Protein AF-A0A804K3G2-F1 (afdb_monomer)

Secondary structure (DSSP, 8-state):
-PPPPHHHHHHHHHHHHTTT----TTS-HHHHHHHHHHHHHTT---HHHHHHHHHTT-HHHHHHHHHTT-------------------------

Solvent-accessible surface area (backbone atoms only — not comparable to full-atom values): 6278 Å² total; per-residue (Å²): 134,83,78,83,48,72,66,58,55,48,48,60,49,44,65,73,44,46,88,75,57,84,78,56,72,91,52,59,66,74,58,52,52,51,48,50,52,54,31,55,77,68,70,64,74,41,75,69,46,49,53,42,59,55,71,51,65,48,66,69,58,50,54,48,52,58,70,64,60,76,66,78,83,83,65,78,77,73,84,88,66,86,82,79,92,75,82,84,72,75,84,90,90,133

Nearest PDB structures (foldseek):
  2a3v-assembly1_D  TM=2.913E-01  e=2.057E+00  Vibrio cholerae O1 biovar El Tor str. N16961

Mean predicted aligned error: 13.3 Å

Structure (mmCIF, N/CA/C/O backbone):
data_AF-A0A804K3G2-F1
#
_entry.id   AF-A0A804K3G2-F1
#
loop_
_atom_site.group_PDB
_atom_site.id
_atom_site.type_symbol
_atom_site.label_atom_id
_atom_site.label_alt_id
_atom_site.label_comp_id
_atom_site.label_asym_id
_atom_site.label_entity_id
_atom_site.label_seq_id
_atom_site.pdbx_PDB_ins_code
_atom_site.Cartn_x
_atom_site.Cartn_y
_atom_site.Cartn_z
_atom_site.occupancy
_atom_site.B_iso_or_equiv
_atom_site.auth_seq_id
_atom_site.auth_comp_id
_atom_site.auth_asym_id
_atom_site.auth_atom_id
_atom_site.pdbx_PDB_model_num
ATOM 1 N N . MET A 1 1 ? 9.827 25.934 -6.590 1.00 64.25 1 MET A N 1
ATOM 2 C CA . MET A 1 1 ? 8.782 24.891 -6.608 1.00 64.25 1 MET A CA 1
ATOM 3 C C . MET A 1 1 ? 9.241 23.827 -7.588 1.00 64.25 1 MET A C 1
ATOM 5 O O . MET A 1 1 ? 9.214 24.085 -8.784 1.00 64.25 1 MET A O 1
ATOM 9 N N . GLN A 1 2 ? 9.787 22.710 -7.106 1.00 79.00 2 GLN A N 1
ATOM 10 C CA . GLN A 1 2 ? 10.155 21.607 -7.995 1.00 79.00 2 GLN A CA 1
ATOM 11 C C . GLN A 1 2 ? 8.861 20.932 -8.468 1.00 79.00 2 GLN A C 1
ATOM 13 O O . GLN A 1 2 ? 7.993 20.680 -7.628 1.00 79.00 2 GLN A O 1
ATOM 18 N N . PRO A 1 3 ? 8.681 20.698 -9.778 1.00 82.75 3 PRO A N 1
ATOM 19 C CA . PRO A 1 3 ? 7.481 20.043 -10.265 1.00 82.75 3 PRO A CA 1
ATOM 20 C C . PRO A 1 3 ? 7.392 18.620 -9.695 1.00 82.75 3 PRO A C 1
ATOM 22 O O . PRO A 1 3 ? 8.425 17.957 -9.537 1.00 82.75 3 PRO A O 1
ATOM 25 N N . PRO A 1 4 ? 6.179 18.142 -9.370 1.00 83.94 4 PRO A N 1
ATOM 26 C CA . PRO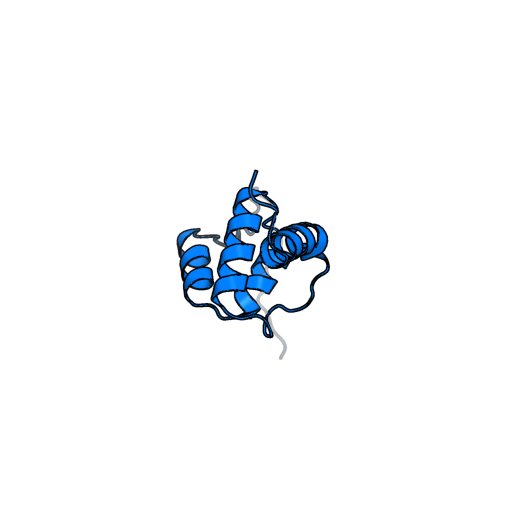 A 1 4 ? 5.994 16.779 -8.906 1.00 83.94 4 PRO A CA 1
ATOM 27 C C . PRO A 1 4 ? 6.416 15.803 -10.005 1.00 83.94 4 PRO A C 1
ATOM 29 O O . PRO A 1 4 ? 6.151 16.011 -11.191 1.00 83.94 4 PRO A O 1
ATOM 32 N N . THR A 1 5 ? 7.087 14.726 -9.610 1.00 91.81 5 THR A N 1
ATOM 33 C CA . THR A 1 5 ? 7.476 13.664 -10.537 1.00 91.81 5 THR A CA 1
ATOM 34 C C . THR A 1 5 ? 6.267 12.798 -10.885 1.00 91.81 5 THR A C 1
ATOM 36 O O . THR A 1 5 ? 5.322 12.676 -10.099 1.00 91.81 5 THR A O 1
ATOM 39 N N . LEU A 1 6 ? 6.310 12.138 -12.048 1.00 91.69 6 LEU A N 1
ATOM 40 C CA . LEU A 1 6 ? 5.282 11.170 -12.448 1.00 91.69 6 LEU A CA 1
ATOM 41 C C . LEU A 1 6 ? 5.101 10.076 -11.387 1.00 91.69 6 LEU A C 1
ATOM 43 O O . LEU A 1 6 ? 3.978 9.665 -11.112 1.00 91.69 6 LEU A O 1
ATOM 47 N N . LEU A 1 7 ? 6.200 9.653 -10.762 1.00 89.19 7 LEU A N 1
ATOM 48 C CA . LEU A 1 7 ? 6.203 8.682 -9.673 1.00 89.19 7 LEU A CA 1
ATOM 49 C C . LEU A 1 7 ? 5.355 9.185 -8.494 1.00 89.19 7 LEU A C 1
ATOM 51 O O . LEU A 1 7 ? 4.408 8.507 -8.101 1.00 89.19 7 LEU A O 1
ATOM 55 N N . SER A 1 8 ? 5.609 10.403 -8.000 1.00 88.75 8 SER A N 1
ATOM 56 C CA . SER A 1 8 ? 4.836 10.974 -6.887 1.00 88.75 8 SER A CA 1
ATOM 57 C C . SER A 1 8 ? 3.346 11.060 -7.223 1.00 88.75 8 SER A C 1
ATOM 59 O O . SER A 1 8 ? 2.512 10.629 -6.433 1.00 88.75 8 SER A O 1
ATOM 61 N N . LEU A 1 9 ? 3.002 11.539 -8.425 1.00 90.69 9 LEU A N 1
ATOM 62 C CA . LEU A 1 9 ? 1.609 11.614 -8.880 1.00 90.69 9 LEU A CA 1
ATOM 63 C C . LEU A 1 9 ? 0.956 10.231 -8.979 1.00 90.69 9 LEU A C 1
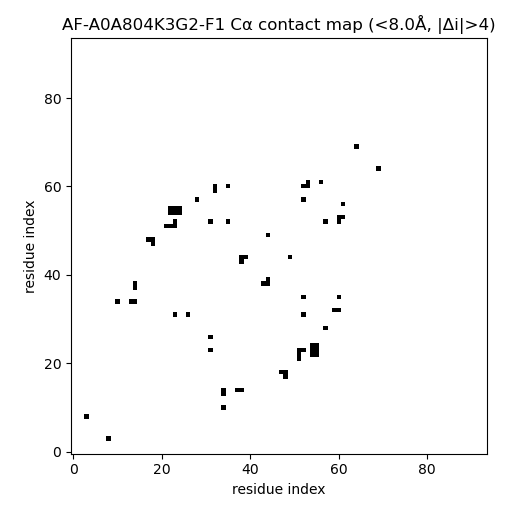ATOM 65 O O . LEU A 1 9 ? -0.224 10.075 -8.655 1.00 90.69 9 LEU A O 1
ATOM 69 N N . THR A 1 10 ? 1.722 9.228 -9.411 1.00 91.31 10 THR A N 1
ATOM 70 C CA . THR A 1 10 ? 1.267 7.838 -9.514 1.00 91.31 10 THR A CA 1
ATOM 71 C C . THR A 1 10 ? 0.984 7.267 -8.133 1.00 91.31 10 THR A C 1
ATOM 73 O O . THR A 1 10 ? -0.08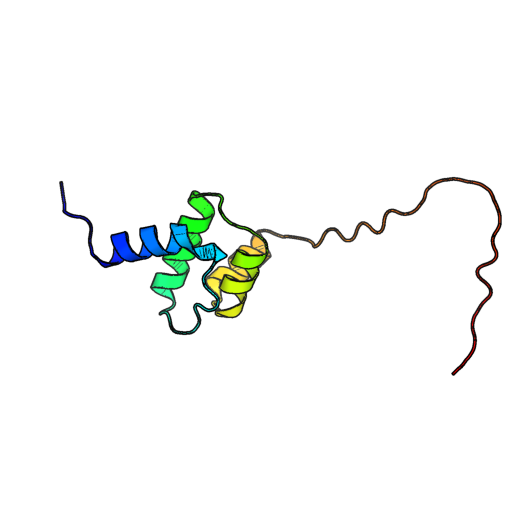8 6.705 -7.931 1.00 91.31 10 THR A O 1
ATOM 76 N N . ILE A 1 11 ? 1.874 7.474 -7.160 1.00 90.75 11 ILE A N 1
ATOM 77 C CA . ILE A 1 11 ? 1.667 7.030 -5.778 1.00 90.75 11 ILE A CA 1
ATOM 78 C C . ILE A 1 11 ? 0.460 7.730 -5.152 1.00 90.75 11 ILE A C 1
ATOM 80 O O . ILE A 1 11 ? -0.392 7.072 -4.558 1.00 90.75 11 ILE A O 1
ATOM 84 N N . ASP A 1 12 ? 0.332 9.045 -5.317 1.00 89.94 12 ASP A N 1
ATOM 85 C CA . ASP A 1 12 ? -0.797 9.795 -4.759 1.00 89.94 12 ASP A CA 1
ATOM 86 C C . ASP A 1 12 ? -2.130 9.409 -5.440 1.00 89.94 12 ASP A C 1
ATOM 88 O O . ASP A 1 12 ? -3.207 9.460 -4.836 1.00 89.94 12 ASP A O 1
ATOM 92 N N . SER A 1 13 ? -2.092 8.986 -6.707 1.00 90.69 13 SER A N 1
ATOM 93 C CA . SER A 1 13 ? -3.240 8.389 -7.400 1.00 90.69 13 SER A CA 1
ATOM 94 C C . SER A 1 13 ? -3.561 6.981 -6.888 1.00 90.69 13 SER A C 1
ATOM 96 O O . SER A 1 13 ? -4.720 6.691 -6.575 1.00 90.69 13 SER A O 1
ATOM 98 N N . ALA A 1 14 ? -2.547 6.128 -6.733 1.00 90.50 14 ALA A N 1
ATOM 99 C CA . ALA A 1 14 ? -2.686 4.772 -6.215 1.00 90.50 14 ALA A CA 1
ATOM 100 C C . ALA A 1 14 ? -3.245 4.782 -4.787 1.00 90.50 14 ALA A C 1
ATOM 102 O O . ALA A 1 14 ? -4.195 4.066 -4.499 1.00 90.50 14 ALA A O 1
ATOM 103 N N .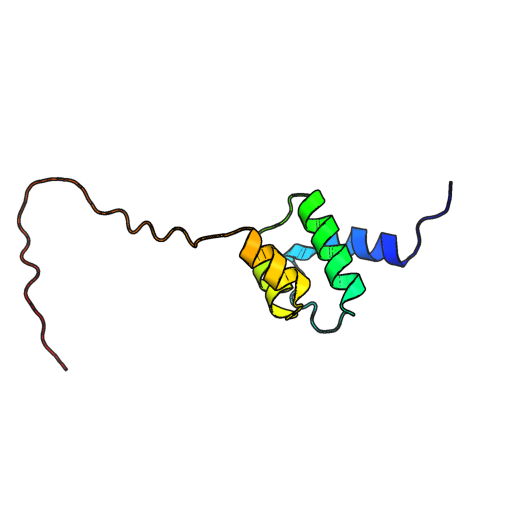 LEU A 1 15 ? -2.766 5.681 -3.923 1.00 90.31 15 LEU A N 1
ATOM 104 C CA . LEU A 1 15 ? -3.276 5.887 -2.566 1.00 90.31 15 LEU A CA 1
ATOM 105 C C . LEU A 1 15 ? -4.772 6.250 -2.534 1.00 90.31 15 LEU A C 1
ATOM 107 O O . LEU A 1 15 ? -5.498 5.879 -1.608 1.00 90.31 15 LEU A O 1
ATOM 111 N N . ARG A 1 16 ? -5.264 6.995 -3.532 1.00 89.31 16 ARG A N 1
ATOM 112 C CA . ARG A 1 16 ? -6.695 7.320 -3.644 1.00 89.31 16 ARG A CA 1
ATOM 113 C C . ARG A 1 16 ? -7.539 6.101 -4.006 1.00 89.31 16 ARG A C 1
ATOM 115 O O . ARG A 1 16 ? -8.660 6.004 -3.520 1.00 89.31 16 ARG A O 1
ATOM 122 N N . HIS A 1 17 ? -6.983 5.169 -4.775 1.00 89.50 17 HIS A N 1
ATOM 123 C CA . HIS A 1 17 ? -7.690 4.000 -5.300 1.00 89.50 17 HIS A CA 1
ATOM 124 C C . HIS A 1 17 ? -7.265 2.677 -4.652 1.00 89.50 17 HIS A C 1
ATOM 126 O O . HIS A 1 17 ? -7.722 1.624 -5.083 1.00 89.50 17 HIS A O 1
ATOM 132 N N . ILE A 1 18 ? -6.446 2.710 -3.596 1.00 86.69 18 ILE A N 1
ATOM 133 C CA . ILE A 1 18 ? -5.814 1.528 -2.988 1.00 86.69 18 ILE A CA 1
ATOM 134 C C . ILE A 1 18 ? -6.821 0.454 -2.555 1.00 86.69 18 ILE A C 1
ATOM 136 O O . ILE A 1 18 ? -6.546 -0.734 -2.658 1.00 86.69 18 ILE A O 1
ATOM 140 N N . ALA A 1 19 ? -8.030 0.854 -2.150 1.00 84.62 19 ALA A N 1
ATOM 141 C CA . ALA A 1 19 ? -9.105 -0.067 -1.778 1.00 84.62 19 ALA A CA 1
ATOM 142 C C . ALA A 1 19 ? -9.680 -0.870 -2.965 1.00 84.62 19 ALA A C 1
ATOM 144 O O . ALA A 1 19 ? -10.315 -1.907 -2.754 1.00 84.62 19 ALA A O 1
ATOM 145 N N . HIS A 1 20 ? -9.483 -0.394 -4.197 1.00 87.31 20 HIS A N 1
ATOM 146 C CA . HIS A 1 20 ? -9.932 -1.031 -5.438 1.00 87.31 20 HIS A CA 1
ATOM 147 C C . HIS A 1 20 ? -8.825 -1.812 -6.149 1.00 87.31 20 HIS A C 1
ATOM 149 O O . HIS A 1 20 ? -9.128 -2.584 -7.056 1.00 87.31 20 HIS A O 1
ATOM 155 N N . ILE A 1 21 ? -7.566 -1.636 -5.746 1.00 86.12 21 ILE A N 1
ATOM 156 C CA . ILE A 1 21 ? -6.453 -2.408 -6.295 1.00 86.12 21 ILE A CA 1
ATOM 157 C C . ILE A 1 21 ? -6.574 -3.851 -5.791 1.00 86.12 21 ILE A C 1
ATOM 159 O O . ILE A 1 21 ? -6.920 -4.084 -4.632 1.00 86.12 21 ILE A O 1
ATOM 163 N N . ALA A 1 22 ? -6.362 -4.815 -6.686 1.00 83.31 22 ALA A N 1
ATOM 164 C CA . ALA A 1 22 ? -6.472 -6.239 -6.374 1.00 83.31 22 ALA A CA 1
ATOM 165 C C . ALA A 1 22 ? -5.118 -6.867 -6.019 1.00 83.31 22 ALA A C 1
ATOM 167 O O . ALA A 1 22 ? -5.072 -7.747 -5.165 1.00 83.31 22 ALA A O 1
ATOM 168 N N . ASP A 1 23 ? -4.037 -6.403 -6.650 1.00 84.44 23 ASP A N 1
ATOM 169 C CA . ASP A 1 23 ? -2.703 -6.977 -6.498 1.00 84.44 23 ASP A CA 1
ATOM 170 C C . ASP A 1 23 ? -1.609 -5.906 -6.668 1.00 84.44 23 ASP A C 1
ATOM 172 O O . ASP A 1 23 ? -1.763 -4.964 -7.450 1.00 84.44 23 ASP A O 1
ATOM 176 N N . LEU A 1 24 ? -0.516 -6.058 -5.917 1.00 84.69 24 LEU A N 1
ATOM 177 C CA . LEU A 1 24 ? 0.706 -5.249 -5.985 1.00 84.69 24 LEU A CA 1
ATOM 178 C C . LEU A 1 24 ? 1.957 -6.104 -6.269 1.00 84.69 24 LEU A C 1
ATOM 180 O O . LEU A 1 24 ? 3.059 -5.566 -6.260 1.00 84.69 24 LEU A O 1
ATOM 184 N N . SER A 1 25 ? 1.813 -7.408 -6.529 1.00 82.44 25 SER A N 1
ATOM 185 C CA . SER A 1 25 ? 2.923 -8.346 -6.767 1.00 82.44 25 SER A CA 1
ATOM 186 C C . SER A 1 25 ? 3.848 -7.945 -7.926 1.00 82.44 25 SER A C 1
ATOM 188 O O . SER A 1 25 ? 5.043 -8.224 -7.898 1.00 82.44 25 SER A O 1
ATOM 190 N N . ALA A 1 26 ? 3.314 -7.254 -8.936 1.00 84.31 26 ALA A N 1
ATOM 191 C CA . ALA A 1 26 ? 4.062 -6.803 -10.110 1.00 84.31 26 ALA A CA 1
ATOM 192 C C . ALA A 1 26 ? 4.881 -5.517 -9.878 1.00 84.31 26 ALA A C 1
ATOM 194 O O . ALA A 1 26 ? 5.565 -5.049 -10.791 1.00 84.31 26 ALA A O 1
ATOM 195 N N . ILE A 1 27 ? 4.774 -4.902 -8.696 1.00 86.81 27 ILE A N 1
ATOM 196 C CA . ILE A 1 27 ? 5.407 -3.620 -8.384 1.00 86.81 27 ILE A CA 1
ATOM 197 C C . ILE A 1 27 ? 6.724 -3.864 -7.631 1.00 86.81 27 ILE A C 1
ATOM 199 O O . ILE A 1 27 ? 6.751 -4.668 -6.704 1.00 86.81 27 ILE A O 1
ATOM 203 N N . PRO A 1 28 ? 7.810 -3.143 -7.969 1.00 89.25 28 PRO A N 1
ATOM 204 C CA . PRO A 1 28 ? 9.068 -3.222 -7.234 1.00 89.25 28 PRO A CA 1
ATOM 205 C C . PRO A 1 28 ? 8.926 -2.881 -5.745 1.00 89.25 28 PRO A C 1
ATOM 207 O O . PRO A 1 28 ? 8.290 -1.883 -5.389 1.00 89.25 28 PRO A O 1
ATOM 210 N N . ASP A 1 29 ? 9.629 -3.635 -4.899 1.00 87.19 29 ASP A N 1
ATOM 211 C CA . ASP A 1 29 ? 9.617 -3.494 -3.437 1.00 87.19 29 ASP A CA 1
ATOM 212 C C . ASP A 1 29 ? 9.762 -2.054 -2.916 1.00 87.19 29 ASP A C 1
ATOM 214 O O . ASP A 1 29 ? 8.962 -1.655 -2.065 1.00 87.19 29 ASP A O 1
ATOM 218 N N . PRO A 1 30 ? 10.694 -1.215 -3.426 1.00 88.25 30 PRO A N 1
ATOM 219 C CA . PRO A 1 30 ? 10.861 0.141 -2.903 1.00 88.25 30 PRO A CA 1
ATOM 220 C C . PRO A 1 30 ? 9.610 1.012 -3.081 1.00 88.25 30 PRO A C 1
ATOM 222 O O . PRO A 1 30 ? 9.299 1.843 -2.230 1.00 88.25 30 PRO A O 1
ATOM 225 N N . ILE A 1 31 ? 8.869 0.804 -4.174 1.00 89.62 31 ILE A N 1
ATOM 226 C CA . ILE A 1 31 ? 7.652 1.562 -4.487 1.00 89.62 31 ILE A CA 1
ATOM 227 C C . ILE A 1 31 ? 6.492 1.072 -3.616 1.00 89.62 31 ILE A C 1
ATOM 229 O O . ILE A 1 31 ? 5.695 1.880 -3.134 1.00 89.62 31 ILE A O 1
ATOM 233 N N . VAL A 1 32 ? 6.403 -0.240 -3.380 1.00 90.88 32 VAL A N 1
ATOM 234 C CA . VAL A 1 32 ? 5.396 -0.823 -2.482 1.00 90.88 32 VAL A CA 1
ATOM 235 C C . VAL A 1 32 ? 5.593 -0.308 -1.058 1.00 90.88 32 VAL A C 1
ATOM 237 O O . VAL A 1 32 ? 4.621 0.087 -0.411 1.00 90.88 32 VAL A O 1
ATOM 240 N N . LEU A 1 33 ? 6.842 -0.238 -0.594 1.00 90.44 33 LEU A N 1
ATOM 241 C CA . LEU A 1 33 ? 7.183 0.291 0.723 1.00 90.44 33 LEU A CA 1
ATOM 242 C C . LEU A 1 33 ? 6.794 1.771 0.861 1.00 90.44 33 LEU A C 1
ATOM 244 O O . LEU A 1 33 ? 6.168 2.162 1.848 1.00 90.44 33 LEU A O 1
ATOM 248 N N . GLU A 1 34 ? 7.098 2.593 -0.147 1.00 91.25 34 GLU A N 1
ATOM 249 C CA . GLU A 1 34 ? 6.718 4.010 -0.158 1.00 91.25 34 GLU A CA 1
ATOM 250 C C . GLU A 1 34 ? 5.190 4.193 -0.129 1.00 91.25 34 GLU A C 1
ATOM 252 O O . GLU A 1 34 ? 4.656 5.001 0.641 1.00 91.25 34 GLU A O 1
ATOM 257 N N . LEU A 1 35 ? 4.466 3.400 -0.924 1.00 90.44 35 LEU A N 1
ATOM 258 C CA . LEU A 1 35 ? 3.006 3.403 -0.954 1.00 90.44 35 LEU A CA 1
ATOM 259 C C . LEU A 1 35 ? 2.413 2.969 0.394 1.00 90.44 35 LEU A C 1
ATOM 261 O O . LEU A 1 35 ? 1.437 3.569 0.855 1.00 90.44 35 LEU A O 1
ATOM 265 N N . PHE A 1 36 ? 3.006 1.970 1.050 1.00 89.88 36 PHE A N 1
ATOM 266 C CA . PHE A 1 36 ? 2.608 1.522 2.382 1.00 89.88 36 PHE A CA 1
ATOM 267 C C . PHE A 1 36 ? 2.761 2.646 3.415 1.00 89.88 36 PHE A C 1
ATOM 269 O O . PHE A 1 36 ? 1.803 2.971 4.118 1.00 89.88 36 PHE A O 1
ATOM 276 N N . TRP A 1 37 ? 3.912 3.324 3.442 1.00 89.44 37 TRP A N 1
ATOM 277 C CA . TRP A 1 37 ? 4.156 4.455 4.346 1.00 89.44 37 TRP A CA 1
ATOM 278 C C . TRP A 1 37 ? 3.153 5.591 4.151 1.00 89.44 37 TRP A C 1
ATOM 280 O O . TRP A 1 37 ? 2.560 6.077 5.116 1.00 89.44 37 TRP A O 1
ATOM 290 N N . LYS A 1 38 ? 2.904 5.992 2.900 1.00 90.69 38 LYS A N 1
ATOM 291 C CA . LYS A 1 38 ? 1.900 7.020 2.589 1.00 90.69 38 LYS A CA 1
ATOM 292 C C . LYS A 1 38 ? 0.483 6.576 2.949 1.00 90.69 38 LYS A C 1
ATOM 294 O O . LYS A 1 38 ? -0.323 7.398 3.379 1.00 90.69 38 LYS A O 1
ATOM 299 N N . THR A 1 39 ? 0.181 5.285 2.837 1.00 90.00 39 THR A N 1
ATOM 300 C CA . THR A 1 39 ? -1.111 4.722 3.256 1.00 90.00 39 THR A CA 1
ATOM 301 C C . THR A 1 39 ? -1.308 4.802 4.767 1.00 90.00 39 THR A C 1
ATOM 303 O O . THR A 1 39 ? -2.395 5.173 5.218 1.00 90.00 39 THR A O 1
ATOM 306 N N . LEU A 1 40 ? -0.258 4.523 5.546 1.00 88.50 40 LEU A N 1
ATOM 307 C CA . LEU A 1 40 ? -0.261 4.696 6.999 1.00 88.50 40 LEU A CA 1
ATOM 308 C C . LEU A 1 40 ? -0.445 6.164 7.391 1.00 88.50 40 LEU A C 1
ATOM 310 O O . LEU A 1 40 ? -1.313 6.471 8.203 1.00 88.50 40 LEU A O 1
ATOM 314 N N . GLN A 1 41 ? 0.320 7.073 6.778 1.00 87.88 41 GLN A N 1
ATOM 315 C CA . GLN A 1 41 ? 0.219 8.515 7.037 1.00 87.88 41 GLN A CA 1
ATOM 316 C C . GLN A 1 41 ? -1.167 9.074 6.700 1.00 87.88 41 GLN A C 1
ATOM 318 O O . GLN A 1 41 ? -1.668 9.951 7.397 1.00 87.88 41 GLN A O 1
ATOM 323 N N . ALA A 1 42 ? -1.809 8.545 5.657 1.00 88.44 42 ALA A N 1
ATOM 324 C CA . ALA A 1 42 ? -3.162 8.925 5.273 1.00 88.44 42 ALA A CA 1
ATOM 325 C C . ALA A 1 42 ? -4.260 8.304 6.158 1.00 88.44 42 ALA A C 1
ATOM 327 O O . ALA A 1 42 ? -5.435 8.599 5.942 1.00 88.44 42 ALA A O 1
ATOM 328 N N . GLY A 1 43 ? -3.918 7.414 7.099 1.00 85.06 43 GLY A N 1
ATOM 329 C CA . GLY A 1 43 ? -4.888 6.723 7.955 1.00 85.06 43 GLY A CA 1
ATOM 330 C C . GLY A 1 43 ? -5.821 5.774 7.194 1.00 85.06 43 GLY A C 1
ATOM 331 O O . GLY A 1 43 ? -6.900 5.450 7.679 1.00 85.06 43 GLY A O 1
ATOM 332 N N . LYS A 1 44 ? -5.432 5.328 5.990 1.00 82.31 44 LYS A N 1
ATOM 333 C CA . LYS A 1 44 ? -6.252 4.469 5.111 1.00 82.31 44 LYS A CA 1
ATOM 334 C C . LYS A 1 44 ? -5.943 2.977 5.254 1.00 82.31 44 LYS A C 1
ATOM 336 O O . LYS A 1 44 ? -6.306 2.179 4.386 1.00 82.31 44 LYS A O 1
ATOM 341 N N . LEU A 1 45 ? -5.269 2.588 6.336 1.00 83.81 45 LEU A N 1
ATOM 342 C CA . LEU A 1 45 ? -4.951 1.192 6.606 1.00 83.81 45 LEU A CA 1
ATOM 343 C C . LEU A 1 45 ? -6.216 0.446 7.054 1.00 83.81 45 LEU A C 1
ATOM 345 O O . LEU A 1 45 ? -6.578 0.437 8.226 1.00 83.81 45 LEU A O 1
ATOM 349 N N . THR A 1 46 ? -6.899 -0.172 6.094 1.00 85.38 46 THR A N 1
ATOM 350 C CA . THR A 1 46 ? -8.024 -1.088 6.337 1.00 85.38 46 THR A CA 1
ATOM 351 C C . THR A 1 46 ? -7.543 -2.536 6.289 1.00 85.38 46 THR A C 1
ATOM 353 O O . THR A 1 46 ? -6.494 -2.819 5.712 1.00 85.38 46 THR A O 1
ATOM 356 N N . GLU A 1 47 ? -8.318 -3.481 6.829 1.00 82.31 47 GLU A N 1
ATOM 357 C CA . GLU A 1 47 ? -7.961 -4.910 6.803 1.00 82.31 47 GLU A CA 1
ATOM 358 C C . GLU A 1 47 ? -7.732 -5.432 5.372 1.00 82.31 47 GLU A C 1
ATOM 360 O O . GLU A 1 47 ? -6.797 -6.191 5.124 1.00 82.31 47 GLU A O 1
ATOM 365 N N . LYS A 1 48 ? -8.544 -4.983 4.404 1.00 86.06 48 LYS A N 1
ATOM 366 C CA . LYS A 1 48 ? -8.380 -5.348 2.989 1.00 86.06 48 LYS A CA 1
ATOM 367 C C . LYS A 1 48 ? -7.037 -4.868 2.437 1.00 86.06 48 LYS A C 1
ATOM 369 O O . LYS A 1 48 ? -6.329 -5.630 1.788 1.00 86.06 48 LYS A O 1
ATOM 374 N N . VAL A 1 49 ? -6.697 -3.609 2.705 1.00 86.25 49 VAL A N 1
ATOM 375 C CA . VAL A 1 49 ? -5.450 -2.991 2.239 1.00 86.25 49 VAL A CA 1
ATOM 376 C C . VAL A 1 49 ? -4.242 -3.640 2.916 1.00 86.25 49 VAL A C 1
ATOM 378 O O . VAL A 1 49 ? -3.246 -3.915 2.258 1.00 86.25 49 VAL A O 1
ATOM 381 N N . LEU A 1 50 ? -4.354 -3.975 4.203 1.00 86.19 50 LEU A N 1
ATOM 382 C CA . LEU A 1 50 ? -3.332 -4.718 4.934 1.00 86.19 50 LEU A CA 1
ATOM 383 C C . LEU A 1 50 ? -3.065 -6.091 4.302 1.00 86.19 50 LEU A C 1
ATOM 385 O O . LEU A 1 50 ? -1.914 -6.417 4.030 1.00 86.19 50 LEU A O 1
ATOM 389 N N . LYS A 1 51 ? -4.118 -6.869 4.014 1.00 85.56 51 LYS A N 1
ATOM 390 C CA . LYS A 1 51 ? -3.989 -8.173 3.337 1.00 85.56 51 LYS A CA 1
ATOM 391 C C . LYS A 1 51 ? -3.311 -8.045 1.975 1.00 85.56 51 LYS A C 1
ATOM 393 O O . LYS A 1 51 ? -2.483 -8.880 1.635 1.00 85.56 51 LYS A O 1
ATOM 398 N N . LEU A 1 52 ? -3.633 -6.990 1.231 1.00 88.31 52 LEU A N 1
ATOM 399 C CA . LEU A 1 52 ? -3.034 -6.701 -0.069 1.00 88.31 52 LEU A CA 1
ATOM 400 C C . LEU A 1 52 ? -1.530 -6.399 0.035 1.00 88.31 52 LEU A C 1
ATOM 402 O O . LEU A 1 52 ? -0.760 -6.940 -0.747 1.00 88.31 52 LEU A O 1
ATOM 406 N N . PHE A 1 53 ? -1.089 -5.629 1.034 1.00 87.12 5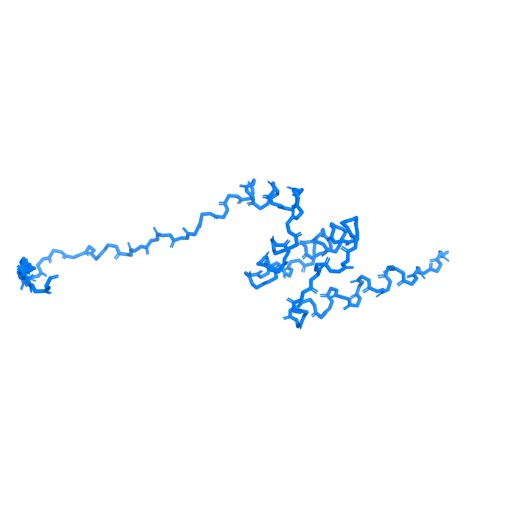3 PHE A N 1
ATOM 407 C CA . PHE A 1 53 ? 0.343 -5.398 1.271 1.00 87.12 53 PHE A CA 1
ATOM 408 C C . PHE A 1 53 ? 1.078 -6.638 1.801 1.00 87.12 53 PHE A C 1
ATOM 410 O O . PHE A 1 53 ? 2.236 -6.862 1.458 1.00 87.12 53 PHE A O 1
ATOM 417 N N . MET A 1 54 ? 0.417 -7.471 2.609 1.00 84.81 54 MET A N 1
ATOM 418 C CA . MET A 1 54 ? 0.990 -8.744 3.063 1.00 84.81 54 MET A CA 1
ATOM 419 C C . MET A 1 54 ? 1.135 -9.754 1.918 1.00 84.81 54 MET A C 1
ATOM 421 O O . MET A 1 54 ? 2.087 -10.530 1.917 1.00 84.81 54 MET A O 1
ATOM 425 N N . ALA A 1 55 ? 0.228 -9.728 0.936 1.00 86.31 55 ALA A N 1
ATOM 426 C CA . ALA A 1 55 ? 0.278 -10.601 -0.236 1.00 86.31 55 ALA A CA 1
ATOM 427 C C . ALA A 1 55 ? 1.507 -10.346 -1.123 1.00 86.31 55 ALA A C 1
ATOM 429 O O . ALA A 1 55 ? 1.947 -11.259 -1.815 1.00 86.31 55 ALA A O 1
ATOM 430 N N . THR A 1 56 ? 2.099 -9.147 -1.068 1.00 85.62 56 THR A N 1
ATOM 431 C CA . THR A 1 56 ? 3.358 -8.847 -1.764 1.00 85.62 56 THR A CA 1
ATOM 432 C C . THR A 1 56 ? 4.546 -9.635 -1.198 1.00 85.62 56 THR A C 1
ATOM 434 O O . THR A 1 56 ? 5.529 -9.828 -1.899 1.00 85.62 56 THR A O 1
ATOM 437 N N . GLY A 1 57 ? 4.475 -10.116 0.051 1.00 82.19 57 GLY A N 1
ATOM 438 C CA . GLY A 1 57 ? 5.559 -10.894 0.665 1.00 82.19 57 GLY A CA 1
ATOM 439 C C . GLY A 1 57 ? 6.794 -10.070 1.041 1.00 82.19 57 GLY A C 1
ATOM 440 O O . GLY A 1 57 ? 7.865 -10.626 1.252 1.00 82.19 57 GLY A O 1
ATOM 441 N N . ASN A 1 58 ? 6.661 -8.746 1.126 1.00 85.44 58 ASN A N 1
ATOM 442 C CA . ASN A 1 58 ? 7.767 -7.867 1.478 1.00 85.44 58 ASN A CA 1
ATOM 443 C C . ASN A 1 58 ? 8.098 -7.969 2.983 1.00 85.44 58 ASN A C 1
ATOM 445 O O . ASN A 1 58 ? 7.256 -7.674 3.838 1.00 85.44 58 ASN A O 1
ATOM 449 N N . GLU A 1 59 ? 9.332 -8.362 3.301 1.00 85.06 59 GLU A N 1
ATOM 450 C CA . GLU A 1 59 ? 9.807 -8.619 4.670 1.00 85.06 59 GLU A CA 1
ATOM 451 C C . GLU A 1 59 ? 9.674 -7.403 5.602 1.00 85.06 59 GLU A C 1
ATOM 453 O O . GLU A 1 59 ? 9.318 -7.553 6.776 1.00 85.06 59 GLU A O 1
ATOM 458 N N . ASP A 1 60 ? 9.897 -6.183 5.101 1.00 84.88 60 ASP A N 1
ATOM 459 C CA . ASP A 1 60 ? 9.803 -4.959 5.906 1.00 84.88 60 ASP A CA 1
ATOM 460 C C . ASP A 1 60 ? 8.361 -4.682 6.333 1.00 84.88 60 ASP A C 1
ATOM 462 O O . ASP A 1 60 ? 8.093 -4.344 7.493 1.00 84.88 60 ASP A O 1
ATOM 466 N N . ILE A 1 61 ? 7.419 -4.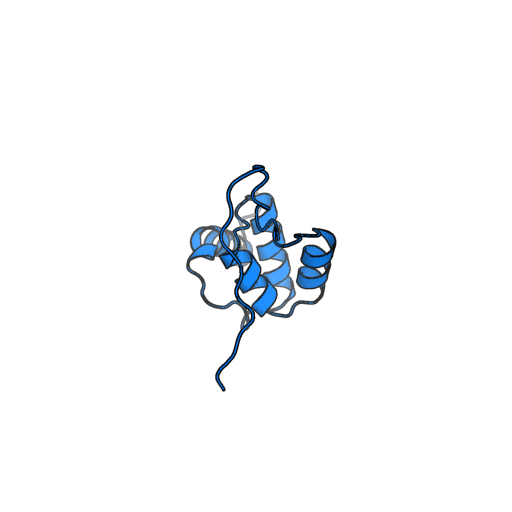881 5.407 1.00 85.00 61 ILE A N 1
ATOM 467 C CA . ILE A 1 61 ? 5.983 -4.750 5.660 1.00 85.00 61 ILE A CA 1
ATOM 468 C C . ILE A 1 61 ? 5.540 -5.809 6.670 1.00 85.00 61 ILE A C 1
ATOM 470 O O . ILE A 1 61 ? 4.917 -5.467 7.675 1.00 85.00 61 ILE A O 1
ATOM 474 N N . LEU A 1 62 ? 5.901 -7.078 6.464 1.00 84.19 62 LEU A N 1
ATOM 475 C CA . LEU A 1 62 ? 5.553 -8.168 7.383 1.00 84.19 62 LEU A CA 1
ATOM 476 C C . LEU A 1 62 ? 6.107 -7.920 8.794 1.00 84.19 62 LEU A C 1
ATOM 478 O O . LEU A 1 62 ? 5.379 -8.036 9.783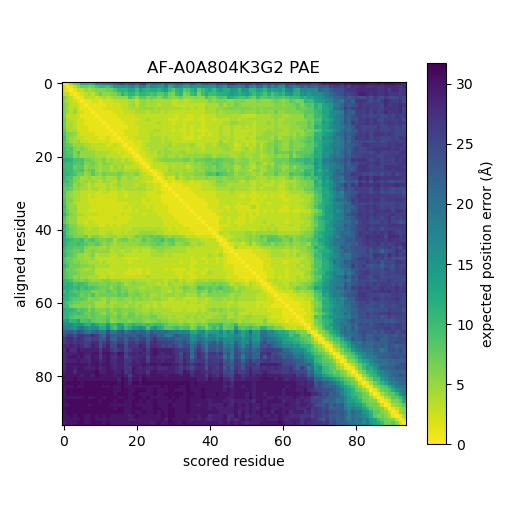 1.00 84.19 62 LEU A O 1
ATOM 482 N N . SER A 1 63 ? 7.362 -7.479 8.889 1.00 83.88 63 SER A N 1
ATOM 483 C CA . SER A 1 63 ? 8.014 -7.106 10.147 1.00 83.88 63 SER A CA 1
ATOM 484 C C . SER A 1 63 ? 7.323 -5.929 10.838 1.00 83.88 63 SER A C 1
ATOM 486 O O . SER A 1 63 ? 7.251 -5.866 12.068 1.00 83.88 63 SER A O 1
ATOM 488 N N . PHE A 1 64 ? 6.826 -4.957 10.071 1.00 81.62 64 PHE A N 1
ATOM 489 C CA . PHE A 1 64 ? 6.093 -3.811 10.604 1.00 81.62 64 PHE A CA 1
ATOM 490 C C . PHE A 1 64 ? 4.711 -4.214 11.126 1.00 81.62 64 PHE A C 1
ATOM 492 O O . PHE A 1 64 ? 4.340 -3.841 12.237 1.00 81.62 64 PHE A O 1
ATOM 499 N N . VAL A 1 65 ? 3.979 -5.041 10.378 1.00 80.06 65 VAL A N 1
ATOM 500 C CA . VAL A 1 65 ? 2.676 -5.581 10.792 1.00 80.06 65 VAL A CA 1
ATOM 501 C C . VAL A 1 65 ? 2.809 -6.448 12.043 1.00 80.06 65 VAL A C 1
ATOM 503 O O . VAL A 1 65 ? 2.009 -6.318 12.970 1.00 80.06 65 VAL A O 1
ATOM 506 N N . HIS A 1 66 ? 3.854 -7.276 12.117 1.00 77.31 66 HIS A N 1
ATOM 507 C CA . HIS A 1 66 ? 4.147 -8.080 13.301 1.00 77.31 66 HIS A CA 1
ATOM 508 C C . HIS A 1 66 ? 4.446 -7.201 14.527 1.00 77.31 66 HIS A C 1
ATOM 510 O O . HIS A 1 66 ? 3.896 -7.431 15.603 1.00 77.31 66 HIS A O 1
ATOM 516 N N . ARG A 1 67 ? 5.245 -6.135 14.356 1.00 75.00 67 ARG A N 1
ATOM 517 C CA . ARG A 1 67 ? 5.533 -5.146 15.413 1.00 75.00 67 ARG A CA 1
ATOM 518 C C . ARG A 1 67 ? 4.303 -4.370 15.870 1.00 75.00 67 ARG A C 1
ATOM 520 O O . ARG A 1 67 ? 4.191 -4.064 17.054 1.00 75.00 67 ARG A O 1
ATOM 527 N N . LEU A 1 68 ? 3.373 -4.084 14.962 1.00 69.44 68 LEU A N 1
ATOM 528 C CA . LEU A 1 68 ? 2.094 -3.459 15.299 1.00 69.44 68 LEU A CA 1
ATOM 529 C C . LEU A 1 68 ? 1.174 -4.373 16.123 1.00 69.44 68 LEU A C 1
ATOM 531 O O . LEU A 1 68 ? 0.163 -3.891 16.628 1.00 69.44 68 LEU A O 1
ATOM 535 N N . ASN A 1 69 ? 1.532 -5.653 16.309 1.00 56.94 69 ASN A N 1
ATOM 536 C CA . ASN A 1 69 ? 0.899 -6.586 17.242 1.00 56.94 69 ASN A CA 1
ATOM 537 C C . ASN A 1 69 ? -0.634 -6.577 17.140 1.00 56.94 69 ASN A C 1
ATOM 539 O O . ASN A 1 69 ? -1.334 -6.553 18.157 1.00 56.94 69 ASN A O 1
ATOM 543 N N . ILE A 1 70 ? -1.162 -6.576 15.908 1.00 57.03 70 ILE A N 1
ATOM 544 C CA . ILE A 1 70 ? -2.594 -6.752 15.664 1.00 57.03 70 ILE A CA 1
ATOM 545 C C . ILE A 1 70 ? -2.920 -8.196 16.041 1.00 57.03 70 ILE A C 1
ATOM 547 O O . ILE A 1 70 ? -2.884 -9.111 15.220 1.00 57.03 70 ILE A O 1
ATOM 551 N N . LYS A 1 71 ? -3.201 -8.410 17.325 1.00 52.03 71 LYS A N 1
ATOM 552 C CA . LYS A 1 71 ? -3.844 -9.627 17.792 1.00 52.03 71 LYS A CA 1
ATOM 553 C C . LYS A 1 71 ? -5.242 -9.607 17.175 1.00 52.03 71 LYS A C 1
ATOM 555 O O . LYS A 1 71 ? -5.979 -8.663 17.465 1.00 52.03 71 LYS A O 1
ATOM 560 N N . PRO A 1 72 ? -5.634 -10.581 16.332 1.00 50.00 72 PRO A N 1
ATOM 561 C CA . PRO A 1 72 ? -7.044 -10.748 16.024 1.00 50.00 72 PRO A CA 1
ATOM 562 C C . PRO A 1 72 ? -7.762 -10.821 17.366 1.00 50.00 72 PRO A C 1
ATOM 564 O O . PRO A 1 72 ? -7.341 -11.576 18.247 1.00 50.00 72 PRO A O 1
ATOM 567 N N . THR A 1 73 ? -8.765 -9.971 17.562 1.00 43.44 73 THR A N 1
ATOM 568 C CA . THR A 1 73 ? -9.546 -9.940 18.793 1.00 43.44 73 THR A CA 1
ATOM 569 C C . THR A 1 73 ? -10.320 -11.253 18.889 1.00 43.44 73 THR A C 1
ATOM 571 O O . THR A 1 73 ? -11.490 -11.342 18.538 1.00 43.44 73 THR A O 1
ATOM 574 N N . LEU A 1 74 ? -9.655 -12.310 19.350 1.00 51.38 74 LEU A N 1
ATOM 575 C CA . LEU A 1 74 ? -10.271 -13.506 19.893 1.00 51.38 74 LEU A CA 1
ATOM 576 C C . LEU A 1 74 ? -10.834 -13.114 21.256 1.00 51.38 74 LEU A C 1
ATOM 578 O O . LEU A 1 74 ? -10.320 -13.488 22.303 1.00 51.38 74 LEU A O 1
ATOM 582 N N . THR A 1 75 ? -11.901 -12.328 21.244 1.00 52.12 75 THR A N 1
ATOM 583 C CA . THR A 1 75 ? -12.868 -12.372 22.330 1.00 52.12 75 THR A CA 1
ATOM 584 C C . THR A 1 75 ? -14.072 -13.140 21.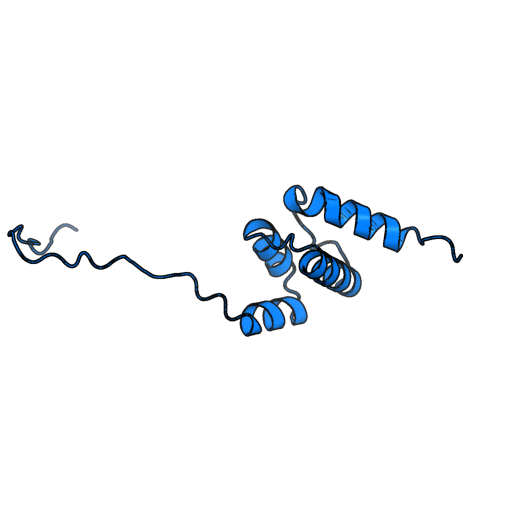806 1.00 52.12 75 THR A C 1
ATOM 586 O O . THR A 1 75 ? -15.038 -12.516 21.362 1.00 52.12 75 THR A O 1
ATOM 589 N N . PRO A 1 76 ? -14.069 -14.489 21.839 1.00 51.66 76 PRO A N 1
ATOM 590 C CA . PRO A 1 76 ? -15.328 -15.163 22.081 1.00 51.66 76 PRO A CA 1
ATOM 591 C C . PRO A 1 76 ? -15.815 -14.615 23.421 1.00 51.66 76 PRO A C 1
ATOM 593 O O . PRO A 1 76 ? -15.191 -14.812 24.464 1.00 51.66 76 PRO A O 1
ATOM 596 N N . VAL A 1 77 ? -16.862 -13.799 23.363 1.00 56.47 77 VAL A N 1
ATOM 597 C CA . VAL A 1 77 ? -17.505 -13.247 24.548 1.00 56.47 77 VAL A CA 1
ATOM 598 C C . VAL A 1 77 ? -17.982 -14.449 25.354 1.00 56.47 77 VAL A C 1
ATOM 600 O O . VAL A 1 77 ? -18.891 -15.157 24.929 1.00 56.47 77 VAL A O 1
ATOM 603 N N . LEU A 1 78 ? -17.316 -14.737 26.471 1.00 59.28 78 LEU A N 1
ATOM 604 C CA . LEU A 1 78 ? -17.769 -15.751 27.412 1.00 59.28 78 LEU A CA 1
ATOM 605 C C . LEU A 1 78 ? -19.083 -15.220 28.006 1.00 59.28 78 LEU A C 1
ATOM 607 O O . LEU A 1 78 ? -19.046 -14.162 28.641 1.00 59.28 78 LEU A O 1
ATOM 611 N N . PRO A 1 79 ? -20.243 -15.874 27.809 1.00 49.22 79 PRO A N 1
ATOM 612 C CA . PRO A 1 79 ? -21.468 -15.413 28.439 1.00 49.22 79 PRO A CA 1
ATOM 613 C C . PRO A 1 79 ? -21.348 -15.631 29.949 1.00 49.22 79 PRO A C 1
ATOM 615 O O . PRO A 1 79 ? -21.553 -16.727 30.466 1.00 49.22 79 PRO A O 1
ATOM 618 N N . THR A 1 80 ? -21.005 -14.574 30.682 1.00 58.81 80 THR A N 1
ATOM 619 C CA . THR A 1 80 ? -21.192 -14.531 32.128 1.00 58.81 80 THR A CA 1
ATOM 620 C C . THR A 1 80 ? -22.658 -14.228 32.402 1.00 58.81 80 THR A C 1
ATOM 622 O O . THR A 1 80 ? -23.060 -13.072 32.485 1.00 58.81 80 THR A O 1
ATOM 625 N N . SER A 1 81 ? -23.467 -15.264 32.572 1.00 54.47 81 SER A N 1
ATOM 626 C CA . SER A 1 81 ? -24.601 -15.167 33.483 1.00 54.47 81 SER A CA 1
ATOM 627 C C . SER A 1 81 ? -24.888 -16.536 34.075 1.00 54.47 81 SER A C 1
ATOM 629 O O . SER A 1 81 ? -25.016 -17.535 33.371 1.00 54.47 81 SER A O 1
ATOM 631 N N . LYS A 1 82 ? -24.923 -16.575 35.403 1.00 54.31 82 LYS A N 1
ATOM 632 C CA . LYS A 1 82 ? -25.299 -17.744 36.189 1.00 54.31 82 LYS A CA 1
ATOM 633 C C . LYS A 1 82 ? -26.777 -18.065 35.920 1.00 54.31 82 LYS A C 1
ATOM 635 O O . LYS A 1 82 ? -27.591 -17.148 35.914 1.00 54.31 82 LYS A O 1
ATOM 640 N N . ASN A 1 83 ? -27.086 -19.362 35.824 1.00 49.03 83 ASN A N 1
ATOM 641 C CA . ASN A 1 83 ? -28.414 -19.987 35.678 1.00 49.03 83 ASN A CA 1
ATOM 642 C C . ASN A 1 83 ? -29.052 -19.771 34.290 1.00 49.03 83 ASN A C 1
ATOM 644 O O . ASN A 1 83 ? -29.315 -18.650 33.893 1.00 49.03 83 ASN A O 1
ATOM 648 N N . HIS A 1 84 ? -29.368 -20.788 33.491 1.00 44.75 84 HIS A N 1
ATOM 649 C CA . HIS A 1 84 ? -30.097 -22.007 33.824 1.00 44.75 84 HIS A CA 1
ATOM 650 C C . HIS A 1 84 ? -29.729 -23.118 32.819 1.00 44.75 84 HIS A C 1
ATOM 652 O O . HIS A 1 84 ? -29.382 -22.842 31.673 1.00 44.75 84 HIS A O 1
ATOM 658 N N . ALA A 1 85 ? -29.772 -24.362 33.286 1.00 51.81 85 ALA A N 1
ATOM 659 C CA . ALA A 1 85 ? -29.304 -25.570 32.620 1.00 51.81 85 ALA A CA 1
ATOM 660 C C . ALA A 1 85 ? -29.736 -25.731 31.152 1.00 51.81 85 ALA A C 1
ATOM 662 O O . ALA A 1 85 ? -30.923 -25.784 30.849 1.00 51.81 85 ALA A O 1
ATOM 663 N N . ILE A 1 86 ? -28.761 -25.985 30.281 1.00 50.75 86 ILE A N 1
ATOM 664 C CA . ILE A 1 86 ? -28.933 -26.914 29.164 1.00 50.75 86 ILE A CA 1
ATOM 665 C C . ILE A 1 86 ? -27.643 -27.713 29.026 1.00 50.75 86 ILE A C 1
ATOM 667 O O . ILE A 1 86 ? -26.572 -27.189 28.732 1.00 50.75 86 ILE A O 1
ATOM 671 N N . TYR A 1 87 ? -27.771 -28.994 29.351 1.00 42.91 87 TYR A N 1
ATOM 672 C CA . TYR A 1 87 ? -26.752 -30.019 29.245 1.00 42.91 87 TYR A CA 1
ATOM 673 C C . TYR A 1 87 ? -26.112 -29.982 27.851 1.00 42.91 87 TYR A C 1
ATOM 675 O O . TYR A 1 87 ? -26.761 -30.339 26.867 1.00 42.91 87 TYR A O 1
ATOM 683 N N . PHE A 1 88 ? -24.828 -29.617 27.766 1.00 49.34 88 PHE A N 1
ATOM 684 C CA . PHE A 1 88 ? -23.991 -30.030 26.641 1.00 49.34 88 PHE A CA 1
ATOM 685 C C . PHE A 1 88 ? -23.819 -31.545 26.748 1.00 49.34 88 PHE A C 1
ATOM 687 O O . PHE A 1 88 ? -22.921 -3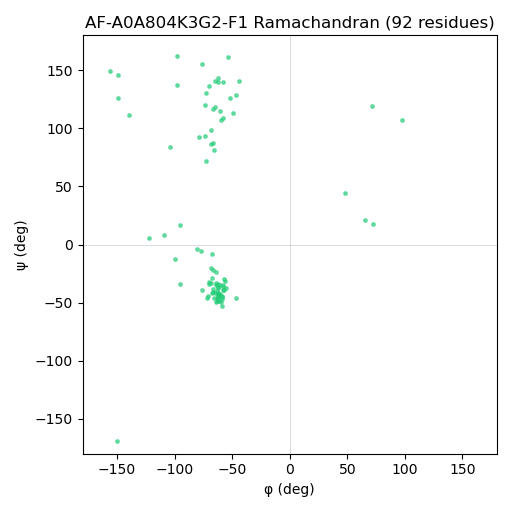2.065 27.410 1.00 49.34 88 PHE A O 1
ATOM 694 N N . ARG A 1 89 ? -24.779 -32.249 26.149 1.00 44.88 89 ARG A N 1
ATOM 695 C CA . ARG A 1 89 ? -24.735 -33.678 25.891 1.00 44.88 89 ARG A CA 1
ATOM 696 C C . ARG A 1 89 ? -23.527 -33.930 24.994 1.00 44.88 89 ARG A C 1
ATOM 698 O O . ARG A 1 89 ? -23.456 -33.433 23.875 1.00 44.88 89 ARG A O 1
ATOM 705 N N . PHE A 1 90 ? -22.573 -34.655 25.561 1.00 42.28 90 PHE A N 1
ATOM 706 C CA . PHE A 1 90 ? -21.439 -35.275 24.893 1.00 42.28 90 PHE A CA 1
ATOM 707 C C . PHE A 1 90 ? -21.892 -35.961 23.588 1.00 42.28 90 PHE A C 1
ATOM 709 O O . PHE A 1 90 ? -22.983 -36.536 23.545 1.00 42.28 90 PHE A O 1
ATOM 716 N N . MET A 1 91 ? -21.058 -35.849 22.550 1.00 42.06 91 MET A N 1
ATOM 717 C CA . MET A 1 91 ? -21.269 -36.340 21.175 1.00 42.06 91 MET A CA 1
ATOM 718 C C . MET A 1 91 ? -21.618 -37.840 21.094 1.00 42.06 91 MET A C 1
ATOM 720 O O . MET A 1 91 ? -21.348 -38.566 22.055 1.00 42.06 91 MET A O 1
ATOM 724 N N . PRO A 1 92 ? -22.201 -38.325 19.973 1.00 44.09 92 PRO A N 1
ATOM 725 C CA . PRO A 1 92 ? -21.361 -38.873 18.883 1.00 44.09 92 PRO A CA 1
ATOM 726 C C . PRO A 1 92 ? -21.950 -38.739 17.447 1.00 44.09 92 PRO A C 1
ATOM 728 O O . PRO A 1 92 ? -22.965 -38.069 17.264 1.00 44.09 92 PRO A O 1
ATOM 731 N N . GLU A 1 93 ? -21.292 -39.431 16.494 1.00 40.12 93 GLU A N 1
ATOM 732 C CA . GLU A 1 93 ? -21.516 -39.653 15.039 1.00 40.12 93 GLU A CA 1
ATOM 733 C C . GLU A 1 93 ? -20.672 -38.708 14.142 1.00 40.12 93 GLU A C 1
ATOM 735 O O . GLU A 1 93 ? -20.954 -37.513 14.090 1.00 40.12 93 GLU A O 1
ATOM 740 N N . LEU A 1 94 ? -19.600 -39.104 13.432 1.00 40.28 94 LEU A N 1
ATOM 741 C CA . LEU A 1 94 ? -19.072 -40.386 12.918 1.00 40.28 94 LEU A CA 1
ATOM 742 C C . LEU A 1 94 ? -17.530 -40.411 12.978 1.00 40.28 94 LEU A C 1
ATOM 744 O O . LEU A 1 94 ? -16.926 -39.327 12.803 1.00 40.28 94 LEU A O 1
#

Organism: Musa acuminata subsp. malaccensis (NCBI:txid214687)

pLDDT: mean 75.91, std 17.06, range [40.12, 91.81]

Foldseek 3Di:
DDDDDPLNVVLVVCLVCLLVDDADLPPDPVSLVVSVVVNVVVVVDDPSSLVRSVVNVRPVSVVVVVVVVPDPPPPPPDDPDDDDDDDPPDDDDD

Radius of gyration: 21.76 Å; Cα contacts (8 Å, |Δi|>4): 37; chains: 1; bounding box: 41×65×49 Å

Sequence (94 aa):
MQPPTLLSLTIDSALRHIAHIADLSAIPDPIVLELFWKTLQAGKLTEKVLKLFMATGNEDILSFVHRLNIKPTLTPVLPTSKNHAIYFRFMPEL